Protein AF-A0A139NL51-F1 (afdb_monomer_lite)

Foldseek 3Di:
DDDVVVVQFDDWDWDQDPVRDIDIDGDHDDLQDDDPPDDPRPNPDD

pLDDT: mean 77.36, std 15.31, range [40.25, 96.56]

Sequence (46 aa):
MLRIFLLEINAIRLTKFTNGEIGIEFIWMDTENPPSDAIGWVSKKK

Secondary structure (DSSP, 8-state):
---GGGGT--EEEEEE-TTS-EEEEEE---SSS--TT-SS------

Structure (mmCIF, N/CA/C/O backbone):
data_AF-A0A139NL51-F1
#
_entry.id   AF-A0A139NL51-F1
#
loop_
_atom_site.group_PDB
_atom_site.id
_atom_site.type_symbol
_atom_site.label_atom_id
_atom_site.label_alt_id
_atom_site.label_comp_id
_atom_site.label_asym_id
_atom_site.label_entity_id
_atom_site.label_seq_id
_atom_site.pdbx_PDB_ins_code
_atom_site.Cartn_x
_atom_site.Cartn_y
_atom_site.Cartn_z
_atom_site.occupancy
_atom_site.B_iso_or_equiv
_atom_site.auth_seq_id
_atom_site.auth_comp_id
_atom_site.auth_asym_id
_atom_site.auth_atom_id
_atom_site.pdbx_PDB_model_num
ATOM 1 N N . MET A 1 1 ? 24.244 2.765 5.835 1.00 40.25 1 MET A N 1
ATOM 2 C CA . MET A 1 1 ? 23.697 3.205 4.533 1.00 40.25 1 MET A CA 1
ATOM 3 C C . MET A 1 1 ? 22.752 2.114 4.036 1.00 40.25 1 MET A C 1
ATOM 5 O O . MET A 1 1 ? 23.229 1.112 3.526 1.00 40.25 1 MET A O 1
ATOM 9 N N . LEU A 1 2 ? 21.442 2.240 4.281 1.00 45.72 2 LEU A N 1
ATOM 10 C CA . LEU A 1 2 ? 20.451 1.286 3.764 1.00 45.72 2 LEU A CA 1
ATOM 11 C C . LEU A 1 2 ? 20.122 1.656 2.315 1.00 45.72 2 LEU A C 1
ATOM 13 O O . LEU A 1 2 ? 19.724 2.784 2.034 1.00 45.72 2 LEU A O 1
ATOM 17 N N . ARG A 1 3 ? 20.337 0.722 1.389 1.00 57.62 3 ARG A N 1
ATOM 18 C CA . ARG A 1 3 ? 20.151 0.934 -0.049 1.00 57.62 3 ARG A CA 1
ATOM 19 C C . ARG A 1 3 ? 18.791 0.357 -0.450 1.00 57.62 3 ARG A C 1
ATOM 21 O O . ARG A 1 3 ? 18.675 -0.837 -0.687 1.00 57.62 3 ARG A O 1
ATOM 28 N N . ILE A 1 4 ? 17.775 1.216 -0.508 1.00 60.00 4 ILE A N 1
ATOM 29 C CA . ILE A 1 4 ? 16.360 0.878 -0.786 1.00 60.00 4 ILE A CA 1
ATOM 30 C C . ILE A 1 4 ? 16.171 0.065 -2.083 1.00 60.00 4 ILE A C 1
ATOM 32 O O . ILE A 1 4 ? 15.285 -0.776 -2.159 1.00 60.00 4 ILE A O 1
ATOM 36 N N . PHE A 1 5 ? 17.059 0.230 -3.068 1.00 55.56 5 PHE A N 1
ATOM 37 C CA . PHE A 1 5 ? 17.014 -0.497 -4.343 1.00 55.56 5 PHE A CA 1
ATOM 38 C C . PHE A 1 5 ? 17.223 -2.021 -4.220 1.00 55.56 5 PHE A C 1
ATOM 40 O O . PHE A 1 5 ? 16.801 -2.760 -5.097 1.00 55.56 5 PHE A O 1
ATOM 47 N N . LEU A 1 6 ? 17.862 -2.506 -3.147 1.00 59.25 6 LEU A N 1
ATOM 48 C CA . LEU A 1 6 ? 18.044 -3.948 -2.899 1.00 59.25 6 LEU A CA 1
ATOM 49 C C . LEU A 1 6 ? 16.803 -4.622 -2.289 1.00 59.25 6 LEU A C 1
ATOM 51 O O . LEU A 1 6 ? 16.756 -5.844 -2.237 1.00 59.25 6 LEU A O 1
ATOM 55 N N . LEU A 1 7 ? 15.834 -3.841 -1.804 1.00 67.44 7 LEU A N 1
ATOM 56 C CA . LEU A 1 7 ? 14.642 -4.328 -1.101 1.00 67.44 7 LEU A CA 1
ATOM 57 C C . LEU A 1 7 ? 13.394 -4.380 -1.993 1.00 67.44 7 LEU A C 1
ATOM 59 O O . LEU A 1 7 ? 12.310 -4.608 -1.474 1.00 67.44 7 LEU A O 1
ATOM 63 N N . GLU A 1 8 ? 13.540 -4.141 -3.303 1.00 71.19 8 GLU A N 1
ATOM 64 C CA . GLU A 1 8 ? 12.421 -4.132 -4.255 1.00 71.19 8 GLU A CA 1
ATOM 65 C C . GLU A 1 8 ? 11.271 -3.216 -3.794 1.00 71.19 8 GLU A C 1
ATOM 67 O O . GLU A 1 8 ? 10.112 -3.580 -3.851 1.00 71.19 8 GLU A O 1
ATOM 72 N N . ILE A 1 9 ? 11.554 -2.004 -3.314 1.00 82.75 9 ILE A N 1
ATOM 73 C CA . ILE A 1 9 ? 10.508 -1.032 -2.948 1.00 82.75 9 ILE A CA 1
ATOM 74 C C . ILE A 1 9 ? 10.455 0.056 -4.016 1.00 82.75 9 ILE A C 1
ATOM 76 O O . ILE A 1 9 ? 11.482 0.659 -4.336 1.00 82.75 9 ILE A O 1
ATOM 80 N N . ASN A 1 10 ? 9.263 0.343 -4.543 1.00 82.94 10 ASN A N 1
ATOM 81 C CA . ASN A 1 10 ? 9.055 1.417 -5.522 1.00 82.94 10 ASN A CA 1
ATOM 82 C C . ASN A 1 10 ? 7.870 2.344 -5.201 1.00 82.94 10 ASN A C 1
ATOM 84 O O . ASN A 1 10 ? 7.669 3.326 -5.914 1.00 82.94 10 ASN A O 1
ATOM 88 N N . ALA A 1 11 ? 7.128 2.087 -4.121 1.00 84.19 11 ALA A N 1
ATOM 89 C CA . ALA A 1 11 ? 6.026 2.929 -3.682 1.00 84.19 11 ALA A CA 1
ATOM 90 C C . ALA A 1 11 ? 5.920 2.987 -2.150 1.00 84.19 11 ALA A C 1
ATOM 92 O O . ALA A 1 11 ? 6.397 2.111 -1.426 1.00 84.19 11 ALA A O 1
ATOM 93 N N . ILE A 1 12 ? 5.277 4.049 -1.660 1.00 88.44 12 ILE A N 1
ATOM 94 C CA . ILE A 1 12 ? 4.916 4.221 -0.250 1.00 88.44 12 ILE A CA 1
ATOM 95 C C . ILE A 1 12 ? 3.399 4.341 -0.178 1.00 88.44 12 ILE A C 1
ATOM 97 O O . ILE A 1 12 ? 2.814 5.179 -0.865 1.00 88.44 12 ILE A O 1
ATOM 101 N N . ARG A 1 13 ? 2.762 3.524 0.662 1.00 87.50 13 ARG A N 1
ATOM 102 C CA . ARG A 1 13 ? 1.335 3.633 0.970 1.00 87.50 13 ARG A CA 1
ATOM 103 C C . ARG A 1 13 ? 1.157 4.340 2.308 1.00 87.50 13 ARG A C 1
ATOM 105 O O . ARG A 1 13 ? 1.810 4.000 3.292 1.00 87.50 13 ARG A O 1
ATOM 112 N N . LEU A 1 14 ? 0.260 5.320 2.321 1.00 91.50 14 LEU A N 1
ATOM 113 C CA . LEU A 1 14 ? -0.160 6.032 3.521 1.00 91.50 14 LEU A CA 1
ATOM 114 C C . LEU A 1 14 ? -1.601 5.640 3.843 1.00 91.50 14 LEU A C 1
ATOM 116 O O . LEU A 1 14 ? -2.484 5.806 3.002 1.00 91.50 14 LEU A O 1
ATOM 120 N N . THR A 1 15 ? -1.839 5.154 5.058 1.00 90.25 15 THR A N 1
ATOM 121 C CA . THR A 1 15 ? -3.167 4.726 5.517 1.00 90.25 15 THR A CA 1
ATOM 122 C C . THR A 1 15 ? -3.585 5.581 6.702 1.00 90.25 15 THR A C 1
ATOM 124 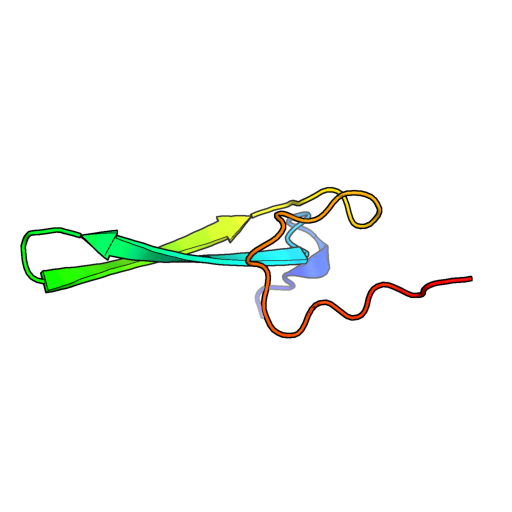O O . THR A 1 15 ? -2.884 5.628 7.708 1.00 90.25 15 THR A O 1
ATOM 127 N N . LYS A 1 16 ? -4.736 6.252 6.610 1.00 93.62 16 LYS A N 1
ATOM 128 C CA . LYS A 1 16 ? -5.329 6.961 7.748 1.00 93.62 16 LYS A CA 1
ATOM 129 C C . LYS A 1 16 ? -6.295 6.029 8.472 1.00 93.62 16 LYS A C 1
ATOM 131 O O . LYS A 1 16 ? -7.321 5.653 7.910 1.00 93.62 16 LYS A O 1
ATOM 136 N N . PHE A 1 17 ? -5.984 5.680 9.712 1.00 94.50 17 PHE A N 1
ATOM 137 C CA . PHE A 1 17 ? -6.844 4.844 10.543 1.00 94.50 17 PHE A CA 1
ATOM 138 C C . PHE A 1 17 ? -7.949 5.672 11.212 1.00 94.50 17 PHE A C 1
ATOM 140 O O . PHE A 1 17 ? -7.852 6.892 11.370 1.00 94.50 17 PHE A O 1
ATOM 147 N N . THR A 1 18 ? -9.030 5.006 11.619 1.00 95.06 18 THR A N 1
ATOM 148 C CA . THR A 1 18 ? -10.201 5.652 12.239 1.00 95.06 18 THR A CA 1
ATOM 149 C C . THR A 1 18 ? -9.898 6.268 13.606 1.00 95.06 18 THR A C 1
ATOM 151 O O . THR A 1 18 ? -10.570 7.213 14.007 1.00 95.06 18 THR A O 1
ATOM 154 N N . ASN A 1 19 ? -8.865 5.782 14.295 1.00 95.56 19 ASN A N 1
ATOM 155 C CA . ASN A 1 19 ? -8.360 6.329 15.557 1.00 95.56 19 ASN A CA 1
ATOM 156 C C . ASN A 1 19 ? -7.469 7.579 15.376 1.00 95.56 19 ASN A C 1
ATOM 158 O O . ASN A 1 19 ? -6.979 8.121 16.362 1.00 95.56 19 ASN A O 1
ATOM 162 N N . GLY A 1 20 ? -7.262 8.043 14.138 1.00 92.94 20 GLY A N 1
ATOM 163 C CA . GLY A 1 20 ? -6.448 9.219 13.826 1.00 92.94 20 GLY A CA 1
ATOM 164 C C . GLY A 1 20 ? -4.966 8.930 13.582 1.00 92.94 20 GLY A C 1
ATOM 165 O O . GLY A 1 20 ? -4.230 9.858 13.252 1.00 92.94 20 GLY A O 1
ATOM 166 N N . GLU A 1 21 ? -4.526 7.676 13.690 1.00 96.56 21 GLU A N 1
ATOM 167 C CA . GLU A 1 21 ? -3.152 7.283 13.374 1.00 96.56 21 GLU A CA 1
ATOM 168 C C . GLU A 1 21 ? -2.901 7.241 11.861 1.00 96.56 21 GLU A C 1
ATOM 170 O O . GLU A 1 21 ? -3.816 7.070 11.047 1.00 96.56 21 GLU A O 1
ATOM 175 N N . ILE A 1 22 ? -1.627 7.377 11.485 1.00 94.88 22 ILE A N 1
ATOM 176 C CA . ILE A 1 22 ? -1.165 7.275 10.101 1.00 94.88 22 ILE A CA 1
ATOM 177 C C . ILE A 1 22 ? -0.202 6.094 10.002 1.00 94.88 22 ILE A C 1
ATOM 179 O O . ILE A 1 22 ? 0.874 6.108 10.598 1.00 94.88 22 ILE A O 1
ATOM 183 N N . GLY A 1 23 ? -0.590 5.083 9.231 1.00 92.94 23 GLY A N 1
ATOM 184 C CA . GLY A 1 23 ? 0.276 3.985 8.825 1.00 92.94 23 GLY A CA 1
ATOM 185 C C . GLY A 1 23 ? 1.117 4.371 7.614 1.00 92.94 23 GLY A C 1
ATOM 186 O O . GLY A 1 23 ? 0.620 5.023 6.694 1.00 92.94 23 GLY A O 1
ATOM 187 N N . ILE A 1 24 ? 2.382 3.952 7.617 1.00 93.12 24 ILE A N 1
ATOM 188 C CA . ILE A 1 24 ? 3.312 4.123 6.499 1.00 93.12 24 ILE A CA 1
ATOM 189 C C . ILE A 1 24 ? 3.850 2.747 6.129 1.00 93.12 24 ILE A C 1
ATOM 191 O O . ILE A 1 24 ? 4.472 2.078 6.953 1.00 93.12 24 ILE A O 1
ATOM 195 N N . GLU A 1 25 ? 3.623 2.342 4.885 1.00 89.88 25 GLU A N 1
ATOM 196 C CA . GLU A 1 25 ? 4.058 1.053 4.357 1.00 89.88 25 GLU A CA 1
ATOM 197 C C . GLU A 1 25 ? 4.964 1.268 3.145 1.00 89.88 25 GLU A C 1
ATOM 199 O O . GLU A 1 25 ? 4.641 2.037 2.237 1.00 89.88 25 GLU A O 1
ATOM 204 N N . PHE A 1 26 ? 6.093 0.564 3.117 1.00 87.62 26 PHE A N 1
ATOM 205 C CA . PHE A 1 26 ? 6.983 0.512 1.963 1.00 87.62 26 PHE A CA 1
ATOM 206 C C . PHE A 1 26 ? 6.631 -0.719 1.140 1.00 87.62 26 PHE A C 1
ATOM 208 O O . PHE A 1 26 ? 6.720 -1.838 1.644 1.00 87.62 26 PHE A O 1
ATOM 215 N N . ILE A 1 27 ? 6.211 -0.513 -0.104 1.00 85.88 27 ILE A N 1
ATOM 216 C CA . ILE A 1 27 ? 5.667 -1.580 -0.940 1.00 85.88 27 ILE A CA 1
ATOM 217 C C . ILE A 1 27 ? 6.366 -1.639 -2.296 1.00 85.88 27 ILE A C 1
ATOM 219 O O . ILE A 1 27 ? 6.866 -0.640 -2.826 1.00 85.88 27 ILE A O 1
ATOM 223 N N . TRP A 1 28 ? 6.361 -2.838 -2.865 1.00 85.62 28 TRP A N 1
ATOM 224 C CA . TRP A 1 28 ? 6.541 -3.029 -4.294 1.00 85.62 28 TRP A CA 1
ATOM 225 C C . TRP A 1 28 ? 5.179 -2.970 -4.982 1.00 85.62 28 TRP A C 1
ATOM 227 O O . TRP A 1 28 ? 4.198 -3.522 -4.480 1.00 85.62 28 TRP A O 1
ATOM 237 N N . MET A 1 29 ? 5.111 -2.312 -6.129 1.00 79.94 29 MET A N 1
ATOM 238 C CA . MET A 1 29 ? 3.895 -2.168 -6.915 1.00 79.94 29 MET A CA 1
ATOM 239 C C . MET A 1 29 ? 4.208 -2.305 -8.402 1.00 79.94 29 MET A C 1
ATOM 241 O O . MET A 1 29 ? 5.254 -1.848 -8.867 1.00 79.94 29 MET A O 1
ATOM 245 N N . ASP A 1 30 ? 3.289 -2.903 -9.155 1.00 81.88 30 ASP A N 1
ATOM 246 C CA . ASP A 1 30 ? 3.392 -2.952 -10.610 1.00 81.88 30 ASP A CA 1
ATOM 247 C C . ASP A 1 30 ? 3.370 -1.529 -11.191 1.00 81.88 30 ASP A C 1
ATOM 249 O O . ASP A 1 30 ? 2.408 -0.777 -11.019 1.00 81.88 30 ASP A O 1
ATOM 253 N N . THR A 1 31 ? 4.448 -1.161 -11.887 1.00 77.94 31 THR A N 1
ATOM 254 C CA . THR A 1 31 ? 4.597 0.166 -12.485 1.00 77.94 31 THR A CA 1
ATOM 255 C C . THR A 1 31 ? 3.661 0.416 -13.674 1.00 77.94 31 THR A C 1
ATOM 257 O O . THR A 1 31 ? 3.431 1.571 -14.044 1.00 77.94 31 THR A O 1
ATOM 260 N N . GLU A 1 32 ? 3.121 -0.641 -14.281 1.00 82.62 32 GLU A N 1
ATOM 261 C CA . GLU A 1 32 ? 2.227 -0.548 -15.439 1.00 82.62 32 GLU A CA 1
ATOM 262 C C . GLU A 1 32 ? 0.750 -0.447 -15.042 1.00 82.62 32 GLU A C 1
ATOM 264 O O . GLU A 1 32 ? -0.053 0.082 -15.812 1.00 82.62 32 GLU A O 1
ATOM 269 N N . ASN A 1 33 ? 0.399 -0.877 -13.827 1.00 81.50 33 ASN A N 1
ATOM 270 C CA . ASN A 1 33 ? -0.974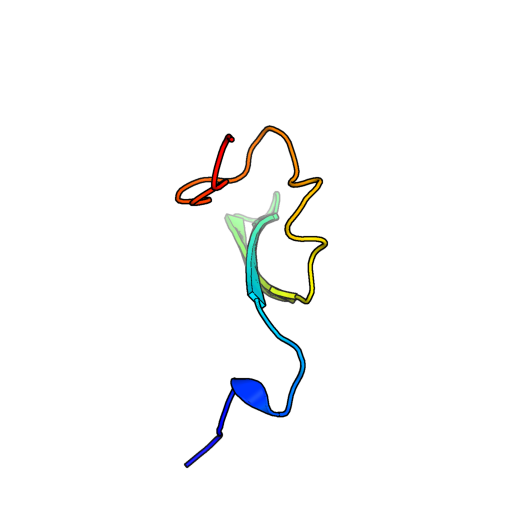 -0.881 -13.333 1.00 81.50 33 ASN A CA 1
ATOM 27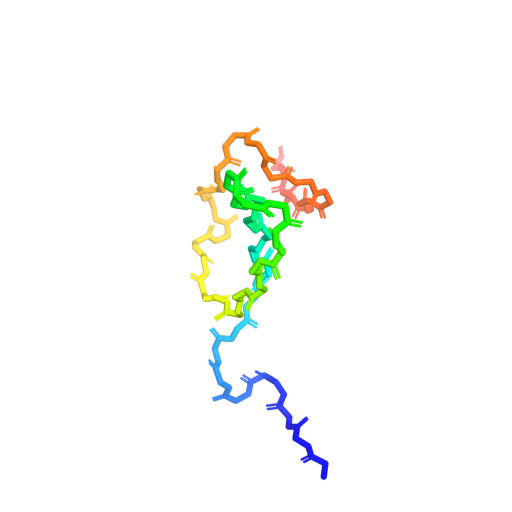1 C C . ASN A 1 33 ? -1.087 -0.289 -11.913 1.00 81.50 33 ASN A C 1
ATOM 273 O O . ASN A 1 33 ? -1.362 -1.017 -10.952 1.00 81.50 33 ASN A O 1
ATOM 277 N N . PRO A 1 34 ? -0.867 1.028 -11.746 1.00 81.50 34 PRO A N 1
ATOM 278 C CA . PRO A 1 34 ? -1.056 1.678 -10.456 1.00 81.50 34 PR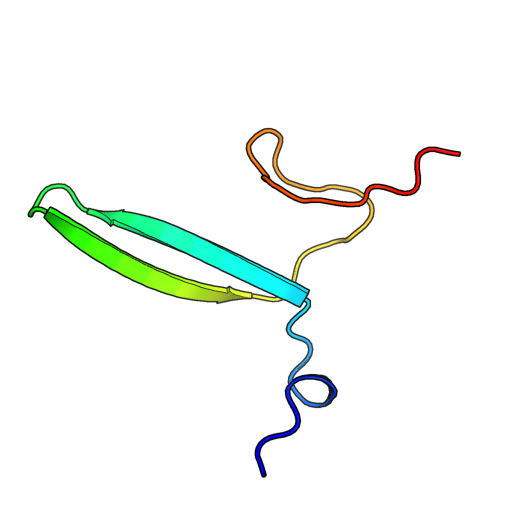O A CA 1
ATOM 279 C C . PRO A 1 34 ? -2.524 1.675 -10.003 1.00 81.50 34 PRO A C 1
ATOM 281 O O . PRO A 1 34 ? -3.433 1.744 -10.835 1.00 81.50 34 PRO A O 1
ATOM 284 N N . PRO A 1 35 ? -2.772 1.738 -8.684 1.00 81.69 35 PRO A N 1
ATOM 285 C CA . PRO A 1 35 ? -4.042 2.176 -8.130 1.00 81.69 35 PRO A CA 1
ATOM 286 C C . PRO A 1 35 ? -4.471 3.520 -8.722 1.00 81.69 35 PRO A C 1
ATOM 288 O O . PRO A 1 35 ? -3.655 4.421 -8.936 1.00 81.69 35 PRO A O 1
ATOM 291 N N . SER A 1 36 ? -5.772 3.676 -8.954 1.00 81.56 36 SER A N 1
ATOM 292 C CA . SER A 1 36 ? -6.345 4.891 -9.543 1.00 81.56 36 SER A CA 1
ATOM 293 C C . SER A 1 36 ? -6.152 6.149 -8.690 1.00 81.56 36 SER A C 1
ATOM 295 O O . SER A 1 36 ? -6.268 7.258 -9.199 1.00 81.56 36 SER A O 1
ATOM 297 N N . ASP A 1 37 ? -5.894 5.981 -7.396 1.00 79.81 37 ASP A N 1
ATOM 298 C CA . ASP A 1 37 ? -5.696 7.029 -6.395 1.00 79.81 37 ASP A CA 1
ATOM 299 C C . ASP A 1 37 ? -4.212 7.319 -6.101 1.00 79.81 37 ASP A C 1
ATOM 301 O O . ASP A 1 37 ? -3.898 8.086 -5.190 1.00 79.81 37 ASP A O 1
ATOM 305 N N . ALA A 1 38 ? -3.284 6.746 -6.874 1.00 81.06 38 ALA A N 1
ATOM 306 C CA . ALA A 1 38 ? -1.859 7.013 -6.723 1.00 81.06 38 ALA A CA 1
ATOM 307 C C . ALA A 1 38 ? 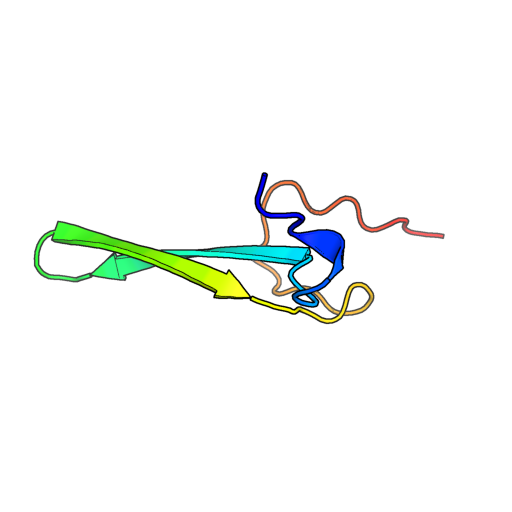-1.510 8.474 -7.077 1.00 81.06 38 ALA A C 1
ATOM 309 O O . ALA A 1 38 ? -1.797 8.965 -8.171 1.00 81.06 38 ALA A O 1
ATOM 310 N N . ILE A 1 39 ? -0.826 9.169 -6.163 1.00 76.75 39 ILE A N 1
ATOM 311 C CA . ILE A 1 39 ? -0.372 10.558 -6.336 1.00 76.75 39 ILE A CA 1
ATOM 312 C C . ILE A 1 39 ? 1.125 10.573 -6.669 1.00 76.75 39 ILE A C 1
ATOM 314 O O . ILE A 1 39 ? 1.908 9.854 -6.055 1.00 76.75 39 ILE A O 1
ATOM 318 N N . GLY A 1 40 ? 1.542 11.409 -7.629 1.00 68.44 40 GLY A N 1
ATOM 319 C CA . GLY A 1 40 ? 2.955 11.539 -8.024 1.00 68.44 40 GLY A CA 1
ATOM 320 C C . GLY A 1 40 ? 3.482 10.380 -8.879 1.00 68.44 40 GLY A C 1
ATOM 321 O O . GLY A 1 40 ? 4.684 10.279 -9.118 1.00 68.44 40 GLY A O 1
ATOM 322 N N . TRP A 1 41 ? 2.587 9.517 -9.361 1.00 69.94 41 TRP A N 1
ATOM 323 C CA . TRP A 1 41 ? 2.930 8.412 -10.239 1.00 69.94 41 TRP A CA 1
ATOM 324 C C . TRP A 1 41 ? 3.312 8.923 -11.629 1.00 69.94 41 TRP A C 1
ATOM 326 O O . TRP A 1 41 ? 2.463 9.348 -12.417 1.00 69.94 41 TRP A O 1
ATOM 336 N N . VAL A 1 42 ? 4.603 8.864 -11.956 1.00 59.88 42 VAL A N 1
ATOM 337 C CA . VAL A 1 42 ? 5.088 9.124 -13.314 1.00 59.88 42 VAL A CA 1
ATOM 338 C C . VAL A 1 42 ? 4.807 7.879 -14.157 1.00 59.88 42 VAL A C 1
ATOM 340 O O . VAL A 1 42 ? 5.706 7.104 -14.476 1.00 59.88 42 VAL A O 1
ATOM 343 N N . SER A 1 43 ? 3.535 7.664 -14.514 1.00 58.38 43 SER A N 1
ATOM 344 C CA . SER A 1 43 ? 3.204 6.750 -15.607 1.00 58.38 43 SER A CA 1
ATOM 345 C C . SER A 1 43 ? 3.820 7.363 -16.853 1.00 58.38 43 SER A C 1
ATOM 347 O O . SER A 1 43 ? 3.395 8.429 -17.308 1.00 58.38 43 SER A O 1
ATOM 349 N N . LYS A 1 44 ? 4.849 6.713 -17.396 1.00 54.25 44 LYS A N 1
ATOM 350 C CA . LYS A 1 44 ? 5.279 6.971 -18.767 1.00 54.25 44 LYS A CA 1
ATOM 351 C C . LYS A 1 44 ? 4.148 6.490 -19.674 1.00 54.25 44 LYS A C 1
ATOM 353 O O . LYS A 1 44 ? 4.212 5.389 -20.211 1.00 54.25 44 LYS A O 1
ATOM 358 N N . LYS A 1 45 ? 3.075 7.276 -19.799 1.00 51.81 45 LYS A N 1
ATOM 359 C CA . LYS A 1 45 ? 2.128 7.084 -20.894 1.00 51.81 45 LYS A CA 1
ATOM 360 C C . LYS A 1 45 ? 2.945 7.161 -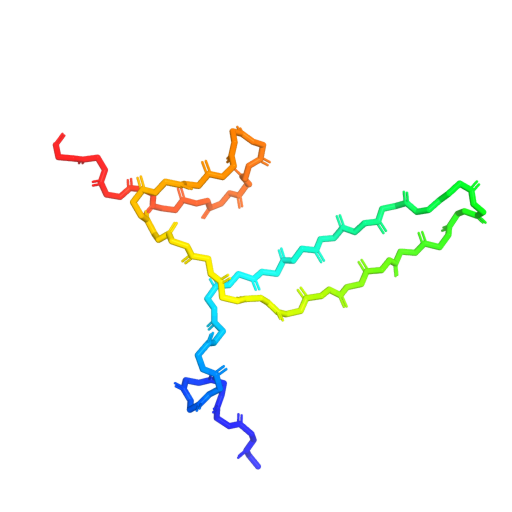22.187 1.00 51.81 45 LYS A C 1
ATOM 362 O O . LYS A 1 45 ? 3.695 8.120 -22.371 1.00 51.81 45 LYS A O 1
ATOM 367 N N . LYS A 1 46 ? 2.861 6.095 -22.987 1.00 47.03 46 LYS A N 1
ATOM 368 C CA . LYS A 1 46 ? 3.328 6.069 -24.377 1.00 47.03 46 LYS A CA 1
ATOM 369 C C . LYS A 1 46 ? 2.646 7.166 -25.184 1.00 47.03 46 LYS A C 1
ATOM 371 O O . LYS A 1 46 ? 1.463 7.450 -24.882 1.00 47.03 46 LYS A O 1
#

Radius of gyration: 13.06 Å; chains: 1; bounding box: 34×16×40 Å